Protein AF-A0A485DAL2-F1 (afdb_monomer_lite)

pLDDT: mean 72.23, std 22.16, range [24.42, 93.25]

Radius of gyration: 21.19 Å; chains: 1; bounding box: 57×36×72 Å

Sequence (158 aa):
MGMSWREFWRKRRAIPGISFIRDYADDASYIDALAASVRASFAVHGEPDVLLLSYHGIPQRFAQEGDDYPQRCRDTTRELVSALGLSPDRAMMTFQSRFGREPWLTPYTDETLKMLGEKGGEAYSGDLPGLCCGLSGNAGGDCGAEPGSLPRGRRAEI

Secondary structure (DSSP, 8-state):
-PPPHHHHHHT-SSPPP-------TT-HHHHHHHHHHHHHHHHHH---SSEEEEEE--BHHHHHTT--HHHHHHHHHHHHHHHHT--GGGEEEEEE---SSS-B-SSBHHHHHHHHHHHTTTT--S-----EEEE-TTS-------------------

Foldseek 3Di:
DDDDPVNVVVPDPDDDDDDDDPDCLQPPVLLVLLLVLVVVVCVVPNDFQAEEEEEAKDFVVVVVVPDCVVVSQVNSQVSNCVVNVHDPVRYDYAHEDDDDDGDIDDDHPVVVVVVVVVVCPPPNPDDRQHQYFYCYDPDRTNSDRDPPPDPDDDDDDD

InterPro domains:
  IPR001015 Ferrochelatase [PF00762] (5-120)
  IPR001015 Ferrochelatase [PTHR11108] (8-120)
  IPR001015 Ferrochelatase [TIGR00109] (7-120)
  IPR019772 Ferrochelatase, active site [PS00534] (51-69)
  IPR033644 Ferrochelatase, C-terminal [cd00419] (32-120)

Structure (mmCIF, N/CA/C/O backbone):
data_AF-A0A485DAL2-F1
#
_entry.id   AF-A0A485DAL2-F1
#
loop_
_atom_site.group_PDB
_atom_site.id
_atom_site.type_symbol
_atom_site.label_atom_id
_atom_site.label_alt_id
_atom_site.label_comp_id
_atom_site.label_asym_id
_atom_site.label_entity_id
_atom_site.label_seq_id
_atom_site.pdbx_PDB_ins_code
_atom_site.Cartn_x
_atom_site.Cartn_y
_atom_site.Cartn_z
_atom_site.occupancy
_atom_site.B_iso_or_equiv
_atom_site.auth_seq_id
_atom_site.auth_comp_id
_atom_site.auth_asym_id
_atom_site.auth_atom_id
_atom_site.pdbx_PDB_model_num
ATOM 1 N N . MET A 1 1 ? 40.166 -6.499 -14.426 1.00 46.25 1 MET A N 1
ATOM 2 C CA . MET A 1 1 ? 40.025 -6.313 -15.887 1.00 46.25 1 MET A CA 1
ATOM 3 C C . MET A 1 1 ? 38.564 -6.569 -16.236 1.00 46.25 1 MET A C 1
ATOM 5 O O . MET A 1 1 ? 38.163 -7.718 -16.349 1.00 46.25 1 MET A O 1
ATOM 9 N N . GLY A 1 2 ? 37.732 -5.525 -16.220 1.00 53.19 2 GLY A N 1
ATOM 10 C CA . GLY A 1 2 ? 36.292 -5.663 -16.454 1.00 53.19 2 GLY A CA 1
ATOM 11 C C . GLY A 1 2 ? 36.017 -5.730 -17.950 1.00 53.19 2 GLY A C 1
ATOM 12 O O . GLY A 1 2 ? 36.368 -4.796 -18.665 1.00 53.19 2 GLY A O 1
ATOM 13 N N . MET A 1 3 ? 35.432 -6.829 -18.426 1.00 59.91 3 MET A N 1
ATOM 14 C CA . MET A 1 3 ? 34.956 -6.906 -19.808 1.00 59.91 3 MET A CA 1
ATOM 15 C C . MET A 1 3 ? 33.888 -5.836 -20.033 1.00 59.91 3 MET A C 1
ATOM 17 O O . MET A 1 3 ? 32.946 -5.706 -19.252 1.00 59.91 3 MET A O 1
ATOM 21 N N . SER A 1 4 ? 34.035 -5.079 -21.117 1.00 76.62 4 SER A N 1
ATOM 22 C CA . SER A 1 4 ? 33.033 -4.108 -21.545 1.00 76.62 4 SER A CA 1
ATOM 23 C C . SER A 1 4 ? 31.729 -4.823 -21.904 1.00 76.62 4 SER A C 1
ATOM 25 O O . SER A 1 4 ? 31.750 -5.857 -22.576 1.00 76.62 4 SER A O 1
ATOM 27 N N . TRP A 1 5 ? 30.579 -4.243 -21.542 1.00 66.88 5 TRP A N 1
ATOM 28 C CA . TRP A 1 5 ? 29.259 -4.718 -21.980 1.00 66.88 5 TRP A CA 1
ATOM 29 C C . TRP A 1 5 ? 29.189 -4.910 -23.505 1.00 66.88 5 TRP A C 1
ATOM 31 O O . TRP A 1 5 ? 28.555 -5.848 -23.985 1.00 66.88 5 TRP A O 1
ATOM 41 N N . ARG A 1 6 ? 29.916 -4.088 -24.280 1.00 68.25 6 ARG A N 1
ATOM 42 C CA . ARG A 1 6 ? 30.034 -4.253 -25.740 1.00 68.25 6 ARG A CA 1
ATOM 43 C C . ARG A 1 6 ? 30.729 -5.560 -26.131 1.00 68.25 6 ARG A C 1
ATOM 45 O O . ARG A 1 6 ? 30.292 -6.219 -27.068 1.00 68.25 6 ARG A O 1
ATOM 52 N N . GLU A 1 7 ? 31.791 -5.959 -25.434 1.00 70.81 7 GLU A N 1
ATOM 53 C CA . GLU A 1 7 ? 32.508 -7.211 -25.717 1.00 70.81 7 GLU A CA 1
ATOM 54 C C . GLU A 1 7 ? 31.716 -8.449 -25.293 1.00 70.81 7 GLU A C 1
ATOM 56 O O . GLU A 1 7 ? 31.768 -9.467 -25.988 1.00 70.81 7 GLU A O 1
ATOM 61 N N . PHE A 1 8 ? 30.960 -8.344 -24.196 1.00 70.81 8 PHE A N 1
ATOM 62 C CA . PHE A 1 8 ? 30.084 -9.404 -23.697 1.00 70.81 8 PHE A CA 1
ATOM 63 C C . PHE A 1 8 ? 28.987 -9.763 -24.710 1.00 70.81 8 PHE A C 1
ATOM 65 O O . PHE A 1 8 ? 28.791 -10.941 -25.017 1.00 70.81 8 PHE A O 1
ATOM 72 N N . TRP A 1 9 ? 28.326 -8.755 -25.289 1.00 71.62 9 TRP A N 1
ATOM 73 C CA . TRP A 1 9 ? 27.265 -8.965 -26.276 1.00 71.62 9 TRP A CA 1
ATOM 74 C C . TRP A 1 9 ? 27.795 -9.361 -27.660 1.00 71.62 9 TRP A C 1
ATOM 76 O O . TRP A 1 9 ? 27.206 -10.219 -28.312 1.00 71.62 9 TRP A O 1
ATOM 86 N N . ARG A 1 10 ? 28.954 -8.835 -28.090 1.00 71.69 10 ARG A N 1
ATOM 87 C CA . ARG A 1 10 ? 29.530 -9.114 -29.422 1.00 71.69 10 ARG A CA 1
ATOM 88 C C . ARG A 1 10 ? 29.842 -10.598 -29.668 1.00 71.69 10 ARG A C 1
ATOM 90 O O . ARG A 1 10 ? 29.823 -11.041 -30.811 1.00 71.69 10 ARG A O 1
ATOM 97 N N . LYS A 1 11 ? 30.164 -11.370 -28.623 1.00 70.25 11 LYS A N 1
ATOM 98 C CA . LYS A 1 11 ? 30.529 -12.796 -28.752 1.00 70.25 11 LYS A CA 1
ATOM 99 C C . LYS A 1 11 ? 29.331 -13.754 -28.717 1.00 70.25 11 LYS A C 1
ATOM 101 O O . LYS A 1 11 ? 29.513 -14.940 -28.987 1.00 70.25 11 LYS A O 1
ATOM 106 N N . ARG A 1 12 ? 28.121 -13.287 -28.389 1.00 74.50 12 ARG A N 1
ATOM 107 C CA . ARG A 1 12 ? 26.933 -14.145 -28.269 1.00 74.50 12 ARG A CA 1
ATOM 108 C C . ARG A 1 12 ? 26.033 -13.983 -29.492 1.00 74.50 12 ARG A C 1
ATOM 110 O O . ARG A 1 12 ? 25.483 -12.918 -29.726 1.00 74.50 12 ARG A O 1
ATOM 117 N N . ARG A 1 13 ? 25.869 -15.064 -30.264 1.00 74.25 13 ARG A N 1
ATOM 118 C CA . ARG A 1 13 ? 24.946 -15.113 -31.417 1.00 74.25 13 ARG A CA 1
ATOM 119 C C . ARG A 1 13 ? 23.473 -15.231 -31.011 1.00 74.25 13 ARG A C 1
ATOM 121 O O . ARG A 1 13 ? 22.608 -14.857 -31.789 1.00 74.25 13 ARG A O 1
ATOM 128 N N . ALA A 1 14 ? 23.198 -15.728 -29.804 1.00 80.62 14 ALA A N 1
ATOM 129 C CA . ALA A 1 14 ? 21.864 -15.764 -29.218 1.00 80.62 14 ALA A CA 1
ATOM 130 C C . ALA A 1 14 ? 21.748 -14.652 -28.168 1.00 80.62 14 ALA A C 1
ATOM 132 O O . ALA A 1 14 ? 22.351 -14.739 -27.094 1.00 80.62 14 ALA A O 1
ATOM 133 N N . ILE A 1 15 ? 21.013 -13.596 -28.509 1.00 80.31 15 ILE A N 1
ATOM 134 C CA . ILE A 1 15 ? 20.676 -12.501 -27.596 1.00 80.31 15 ILE A CA 1
ATOM 135 C C . ILE A 1 15 ? 19.418 -12.934 -26.826 1.00 80.31 15 ILE A C 1
ATOM 137 O O . ILE A 1 15 ? 18.442 -13.330 -27.464 1.00 80.31 15 ILE A O 1
ATOM 141 N N . PRO A 1 16 ? 19.417 -12.911 -25.483 1.00 81.56 16 PRO A N 1
ATOM 142 C CA . PRO A 1 16 ? 18.231 -13.220 -24.706 1.00 81.56 16 PRO A CA 1
ATOM 143 C C . PRO A 1 16 ? 17.190 -12.118 -24.903 1.00 81.56 16 PRO A C 1
ATOM 145 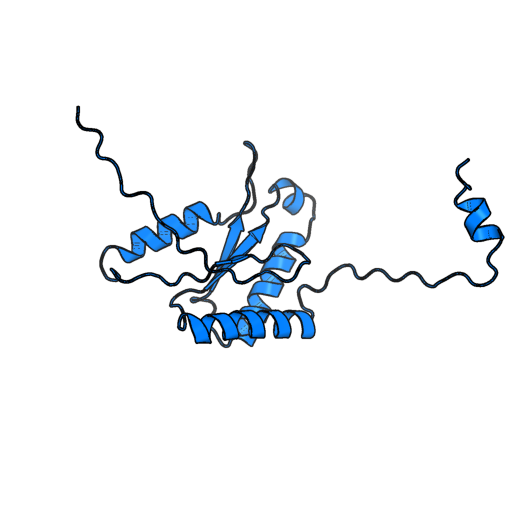O O . PRO A 1 16 ? 17.524 -10.933 -24.953 1.00 81.56 16 PRO A O 1
ATOM 148 N N . GLY A 1 17 ? 15.922 -12.513 -24.978 1.00 84.50 17 GLY A N 1
ATOM 149 C CA . GLY A 1 17 ? 14.827 -11.564 -24.830 1.00 84.50 17 GLY A CA 1
ATOM 150 C C . GLY A 1 17 ? 14.874 -10.948 -23.434 1.00 84.50 17 GLY A C 1
ATOM 151 O O . GLY A 1 17 ? 15.121 -11.648 -22.452 1.00 84.50 17 GLY A O 1
ATOM 152 N N . ILE A 1 18 ? 14.652 -9.640 -23.352 1.00 86.12 18 ILE A N 1
ATOM 153 C CA . ILE A 1 18 ? 14.512 -8.931 -22.083 1.00 86.12 18 ILE A CA 1
ATOM 154 C C . ILE A 1 18 ? 13.043 -8.549 -21.961 1.00 86.12 18 ILE A C 1
ATOM 156 O O . ILE A 1 18 ? 12.505 -7.879 -22.840 1.00 86.12 18 ILE A O 1
ATOM 160 N N . SER A 1 19 ? 12.410 -8.991 -20.880 1.00 87.44 19 SER A N 1
ATOM 161 C CA . SER A 1 19 ? 11.061 -8.585 -20.504 1.00 87.44 19 SER A CA 1
ATOM 162 C C . SER A 1 19 ? 11.122 -7.929 -19.132 1.00 87.44 19 SER A C 1
ATOM 164 O O . SER A 1 19 ? 11.815 -8.426 -18.243 1.00 87.44 19 SER A O 1
ATOM 166 N N . PHE A 1 20 ? 10.418 -6.812 -18.976 1.00 86.38 20 PHE A N 1
ATOM 167 C CA . PHE A 1 20 ? 10.273 -6.122 -17.702 1.00 86.38 20 PHE A CA 1
ATOM 168 C C . PHE A 1 20 ? 8.834 -6.270 -17.236 1.00 86.38 20 PHE A C 1
ATOM 170 O O . PHE A 1 20 ? 7.905 -5.889 -17.947 1.00 86.38 20 PHE A O 1
ATOM 177 N N . ILE A 1 21 ? 8.664 -6.791 -16.027 1.00 84.81 21 ILE A N 1
ATOM 178 C CA . ILE A 1 21 ? 7.394 -6.720 -15.314 1.00 84.81 21 ILE A CA 1
ATOM 179 C C . ILE A 1 21 ? 7.456 -5.438 -14.495 1.00 84.81 21 ILE A C 1
ATOM 181 O O . ILE A 1 21 ? 8.250 -5.335 -13.562 1.00 84.81 21 ILE A O 1
ATOM 185 N N . ARG A 1 22 ? 6.689 -4.432 -14.916 1.00 82.38 22 ARG A N 1
ATOM 186 C CA . ARG A 1 22 ? 6.683 -3.112 -14.276 1.00 82.38 22 ARG A CA 1
ATOM 187 C C . ARG A 1 22 ? 5.927 -3.142 -12.949 1.00 82.38 22 ARG A C 1
ATOM 189 O O . ARG A 1 22 ? 6.414 -2.597 -11.968 1.00 82.38 22 ARG A O 1
ATOM 196 N N . ASP A 1 23 ? 4.753 -3.765 -12.936 1.00 83.00 23 ASP A N 1
ATOM 197 C CA . ASP A 1 23 ? 3.845 -3.797 -11.794 1.00 83.00 23 ASP A CA 1
ATOM 198 C C . ASP A 1 23 ? 2.947 -5.040 -11.840 1.00 83.00 23 ASP A C 1
ATOM 200 O O . ASP A 1 23 ? 2.840 -5.693 -12.878 1.00 83.00 23 ASP A O 1
ATOM 204 N N . TYR A 1 24 ? 2.351 -5.367 -10.696 1.00 85.12 24 TYR A N 1
ATOM 205 C CA . TYR A 1 24 ? 1.410 -6.479 -10.505 1.00 85.12 24 TYR A CA 1
ATOM 206 C C . TYR A 1 24 ? 0.363 -6.146 -9.430 1.00 85.12 24 TYR A C 1
ATOM 208 O O . TYR A 1 24 ? -0.158 -7.020 -8.743 1.00 85.12 24 TYR A O 1
ATOM 216 N N . ALA A 1 25 ? 0.084 -4.854 -9.250 1.00 80.38 25 ALA A N 1
ATOM 217 C CA . ALA A 1 25 ? -0.786 -4.353 -8.189 1.00 80.38 25 ALA A CA 1
ATOM 218 C C . ALA A 1 25 ? -2.225 -4.902 -8.278 1.00 80.38 25 ALA A C 1
ATOM 220 O O . ALA A 1 25 ? -2.898 -5.012 -7.255 1.00 80.38 25 ALA A O 1
ATOM 221 N N . ASP A 1 26 ? -2.666 -5.248 -9.487 1.00 82.94 26 ASP A N 1
ATOM 222 C CA . ASP A 1 26 ? -3.975 -5.791 -9.854 1.00 82.94 26 ASP A CA 1
ATOM 223 C C . ASP A 1 26 ? -3.892 -7.228 -10.407 1.00 82.94 26 ASP A C 1
ATOM 225 O O . ASP A 1 26 ? -4.878 -7.759 -10.920 1.00 82.94 26 ASP A O 1
ATOM 229 N N . ASP A 1 27 ? -2.728 -7.882 -10.305 1.00 89.75 27 ASP A N 1
ATOM 230 C CA . ASP A 1 27 ? -2.574 -9.261 -10.762 1.00 89.75 27 ASP A CA 1
ATOM 231 C C . ASP A 1 27 ? -3.378 -10.212 -9.867 1.00 89.75 27 ASP A C 1
ATOM 233 O O . ASP A 1 27 ? -3.180 -10.274 -8.652 1.00 89.75 27 ASP A O 1
ATOM 237 N N . ALA A 1 28 ? -4.270 -10.993 -10.479 1.00 91.44 28 ALA A N 1
ATOM 238 C CA . ALA A 1 28 ? -5.164 -11.888 -9.750 1.00 91.44 28 ALA A CA 1
ATOM 239 C C . ALA A 1 28 ? -4.405 -12.915 -8.892 1.00 91.44 28 ALA A C 1
ATOM 241 O O . ALA A 1 28 ? -4.807 -13.180 -7.763 1.00 91.44 28 ALA A O 1
ATOM 242 N N . SER A 1 29 ? -3.273 -13.442 -9.376 1.00 91.38 29 SER A N 1
ATOM 243 C CA . SER A 1 29 ? -2.492 -14.437 -8.625 1.00 91.38 29 SER A CA 1
ATOM 244 C C . SER A 1 29 ? -1.822 -13.809 -7.403 1.00 91.38 29 SER A C 1
ATOM 246 O O . SER A 1 29 ? -1.728 -14.440 -6.349 1.00 91.38 29 SER A O 1
ATOM 248 N N . TYR A 1 30 ? -1.367 -12.560 -7.530 1.00 87.44 30 TYR A N 1
ATOM 249 C CA . TYR A 1 30 ? -0.832 -11.791 -6.409 1.00 87.44 30 TYR A CA 1
ATOM 250 C C . TYR A 1 30 ? -1.906 -11.504 -5.353 1.00 87.44 30 TYR A C 1
ATOM 252 O O . TYR A 1 30 ? -1.681 -11.755 -4.166 1.00 87.44 30 TYR A O 1
ATOM 260 N N . ILE A 1 31 ? -3.083 -11.040 -5.777 1.00 90.56 31 ILE A N 1
ATOM 261 C CA . ILE A 1 31 ? -4.208 -10.769 -4.875 1.00 90.56 31 ILE A CA 1
ATOM 262 C C . ILE A 1 31 ? -4.683 -12.047 -4.179 1.00 90.56 31 ILE A C 1
ATOM 264 O O . ILE A 1 31 ? -4.903 -12.027 -2.968 1.00 90.56 31 ILE A O 1
ATOM 268 N N . ASP A 1 32 ? -4.766 -13.171 -4.890 1.00 90.88 32 ASP A N 1
ATOM 269 C CA . ASP A 1 32 ? -5.150 -14.461 -4.312 1.00 90.88 32 ASP A CA 1
ATOM 270 C C . ASP A 1 32 ? -4.154 -14.929 -3.244 1.00 90.88 32 ASP A C 1
ATOM 272 O O . ASP A 1 32 ? -4.557 -15.395 -2.173 1.00 90.88 32 ASP A O 1
ATOM 276 N N . ALA A 1 33 ? -2.852 -14.765 -3.493 1.00 90.19 33 ALA A N 1
ATOM 277 C CA . ALA A 1 33 ? -1.813 -15.094 -2.521 1.00 90.19 33 ALA A CA 1
ATOM 278 C C . ALA A 1 33 ? -1.898 -14.205 -1.268 1.00 90.19 33 ALA A C 1
ATOM 280 O O . ALA A 1 33 ? -1.797 -14.706 -0.143 1.00 90.19 33 ALA A O 1
ATOM 281 N N . LEU A 1 34 ? -2.135 -12.900 -1.442 1.00 88.50 34 LEU A N 1
ATOM 282 C CA . LEU A 1 34 ? -2.354 -11.976 -0.328 1.00 88.50 34 LEU A CA 1
ATOM 283 C C . LEU A 1 34 ? -3.611 -12.340 0.467 1.00 88.50 34 LEU A C 1
ATOM 285 O O . LEU A 1 34 ? -3.555 -12.444 1.692 1.00 88.50 34 LEU A O 1
ATOM 289 N N . ALA A 1 35 ? -4.730 -12.587 -0.214 1.00 90.31 35 ALA A N 1
ATOM 290 C CA . ALA A 1 35 ? -5.985 -12.972 0.419 1.00 90.31 35 ALA A CA 1
ATOM 291 C C . ALA A 1 35 ? -5.840 -14.287 1.196 1.00 90.31 35 ALA A C 1
ATOM 293 O O . ALA A 1 35 ? -6.373 -14.412 2.298 1.00 90.31 35 ALA A O 1
ATOM 294 N N . ALA A 1 36 ? -5.090 -15.257 0.665 1.00 89.81 36 ALA A N 1
ATOM 295 C CA . ALA A 1 36 ? -4.784 -16.499 1.366 1.00 89.81 36 ALA A CA 1
ATOM 296 C C . ALA A 1 36 ? -3.995 -16.251 2.663 1.00 89.81 36 ALA A C 1
ATOM 298 O O . ALA A 1 36 ? -4.341 -16.822 3.696 1.00 89.81 36 ALA A O 1
ATOM 299 N N . SER A 1 37 ? -2.994 -15.366 2.631 1.00 87.81 37 SER A N 1
ATOM 300 C CA . SER A 1 37 ? -2.212 -14.983 3.816 1.00 87.81 37 SER A CA 1
ATOM 301 C C . SER A 1 37 ? -3.083 -14.318 4.890 1.00 87.81 37 SER A C 1
ATOM 303 O O . SER A 1 37 ? -3.066 -14.714 6.057 1.00 87.81 37 SER A O 1
ATOM 305 N N . VAL A 1 38 ? -3.936 -13.374 4.484 1.00 86.69 38 VAL A N 1
ATOM 306 C CA . VAL A 1 38 ? -4.867 -12.690 5.394 1.00 86.69 38 VAL A CA 1
ATOM 307 C C . VAL A 1 38 ? -5.867 -13.674 6.007 1.00 86.69 38 VAL A C 1
ATOM 309 O O . VAL A 1 38 ? -6.051 -13.691 7.222 1.00 86.69 38 VAL A O 1
ATOM 312 N N . ARG A 1 39 ? -6.470 -14.555 5.199 1.00 87.25 39 ARG A N 1
ATOM 313 C CA . ARG A 1 39 ? -7.391 -15.596 5.690 1.00 87.25 39 ARG A CA 1
ATOM 314 C C . ARG A 1 39 ? -6.708 -16.561 6.658 1.00 87.25 39 ARG A C 1
ATOM 316 O O . ARG A 1 39 ? -7.329 -16.973 7.634 1.00 87.25 39 ARG A O 1
ATOM 323 N N . ALA A 1 40 ? -5.445 -16.911 6.414 1.00 86.88 40 ALA A N 1
ATOM 324 C CA . ALA A 1 40 ? -4.671 -17.735 7.337 1.00 86.88 40 ALA A CA 1
ATOM 325 C C . ALA A 1 40 ? -4.483 -17.028 8.687 1.00 86.88 40 ALA A C 1
ATOM 327 O O . ALA A 1 40 ? -4.650 -17.653 9.732 1.00 86.88 40 ALA A O 1
ATOM 328 N N . SER A 1 41 ? -4.224 -15.720 8.674 1.00 82.75 41 SER A N 1
ATOM 329 C CA . SER A 1 41 ? -4.152 -14.920 9.897 1.00 82.75 41 SER A CA 1
ATOM 330 C C . SER A 1 41 ? -5.498 -14.853 10.632 1.00 82.75 41 SER A C 1
ATOM 332 O O . SER A 1 41 ? -5.546 -15.076 11.842 1.00 82.75 41 SER A O 1
ATOM 334 N N . PHE A 1 42 ? -6.611 -14.667 9.910 1.00 85.75 42 PHE A N 1
ATOM 335 C CA . PHE A 1 42 ? -7.959 -14.691 10.497 1.00 85.75 42 PHE A CA 1
ATOM 336 C C . PHE A 1 42 ? -8.289 -16.035 11.151 1.00 85.75 42 PHE A C 1
ATOM 338 O O . PHE A 1 42 ? -8.947 -16.074 12.187 1.00 85.75 42 PHE A O 1
ATOM 345 N N . ALA A 1 43 ? -7.806 -17.145 10.591 1.00 83.81 43 ALA A N 1
ATOM 346 C CA . ALA A 1 43 ? -8.003 -18.465 11.182 1.00 83.81 43 ALA A CA 1
ATOM 347 C C . ALA A 1 43 ? -7.268 -18.640 12.526 1.00 83.81 43 ALA A C 1
ATOM 349 O O . ALA A 1 43 ? -7.712 -19.426 13.360 1.00 83.81 43 ALA A O 1
ATOM 350 N N . VAL A 1 44 ? -6.160 -17.920 12.744 1.00 84.25 44 VAL A N 1
ATOM 351 C CA . VAL A 1 44 ? -5.363 -17.986 13.981 1.00 84.25 44 VAL A CA 1
ATOM 352 C C . VAL A 1 44 ? -5.852 -16.981 15.025 1.00 84.25 44 VAL A C 1
ATOM 354 O O . VAL A 1 44 ? -5.939 -17.317 16.204 1.00 84.25 44 VAL A O 1
ATOM 357 N N . HIS A 1 45 ? -6.162 -15.755 14.604 1.00 78.88 45 HIS A N 1
ATOM 358 C CA . HIS A 1 45 ? -6.428 -14.629 15.505 1.00 78.88 45 HIS A CA 1
ATOM 359 C C . HIS A 1 45 ? -7.907 -14.228 15.592 1.00 78.88 45 HIS A C 1
ATOM 361 O O . HIS A 1 45 ? -8.263 -13.412 16.438 1.00 78.88 45 HIS A O 1
ATOM 367 N N . GLY A 1 46 ? -8.768 -14.814 14.759 1.00 79.12 46 GLY A N 1
ATOM 368 C CA . GLY A 1 46 ? -10.148 -14.375 14.576 1.00 79.12 46 GLY A CA 1
ATOM 369 C C . GLY A 1 46 ? -10.272 -13.276 13.518 1.00 79.12 46 GLY A C 1
ATOM 370 O O . GLY A 1 46 ? -9.291 -12.648 13.114 1.00 79.12 46 GLY A O 1
ATOM 371 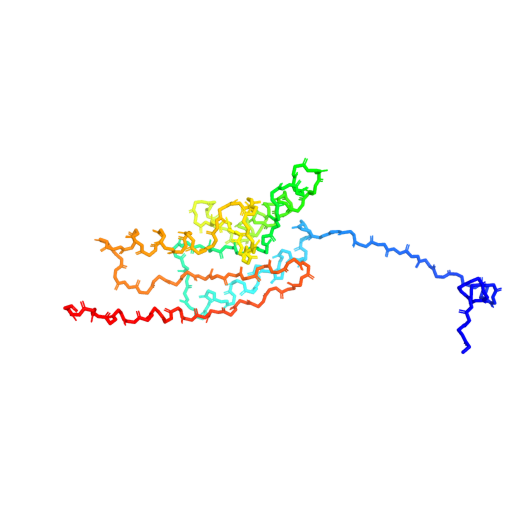N N . GLU A 1 47 ? -11.496 -13.065 13.036 1.00 78.69 47 GLU A N 1
ATOM 372 C CA . GLU A 1 47 ? -11.784 -12.004 12.071 1.00 78.69 47 GLU A CA 1
ATOM 373 C C . GLU A 1 47 ? -11.822 -10.639 12.782 1.00 78.69 47 GLU A C 1
ATOM 375 O O . GLU A 1 47 ? -12.549 -10.495 13.768 1.00 78.69 47 GLU A O 1
ATOM 380 N N . PRO A 1 48 ? -11.068 -9.634 12.308 1.00 80.00 48 PRO A N 1
ATOM 381 C CA . PRO A 1 48 ? -11.005 -8.332 12.953 1.00 80.00 48 PRO A CA 1
ATOM 382 C C . PRO A 1 48 ? -12.195 -7.447 12.576 1.00 80.00 48 PRO A C 1
ATOM 384 O O . PRO A 1 48 ? -12.738 -7.547 11.476 1.00 80.00 48 PRO A O 1
ATOM 387 N N . ASP A 1 49 ? -12.558 -6.498 13.438 1.00 80.38 49 ASP A N 1
ATOM 388 C CA . ASP A 1 49 ? -13.591 -5.503 13.114 1.00 80.38 49 ASP A CA 1
ATOM 389 C C . ASP A 1 49 ? -13.166 -4.600 11.946 1.00 80.38 49 ASP A C 1
ATOM 391 O O . ASP A 1 49 ? -13.963 -4.323 11.043 1.00 80.38 49 ASP A O 1
ATOM 395 N N . VAL A 1 50 ? -11.887 -4.202 11.941 1.00 82.81 50 VAL A N 1
ATOM 396 C CA . VAL A 1 50 ? -11.251 -3.372 10.911 1.00 82.81 50 VAL A CA 1
ATOM 397 C C . VAL A 1 50 ? -9.910 -3.982 10.500 1.00 82.81 50 VAL A C 1
ATOM 399 O O . VAL A 1 50 ? -9.040 -4.221 11.337 1.00 82.81 50 VAL A O 1
ATOM 402 N N . LEU A 1 51 ? -9.722 -4.185 9.197 1.00 86.06 51 LEU A N 1
ATOM 403 C CA . LEU A 1 51 ? -8.461 -4.588 8.579 1.00 86.06 51 LEU A CA 1
ATOM 404 C C . LEU A 1 51 ? -7.629 -3.348 8.230 1.00 86.06 51 LEU A C 1
ATOM 406 O O . LEU A 1 51 ? -8.075 -2.495 7.460 1.00 86.06 51 LEU A O 1
ATOM 410 N N . LEU A 1 52 ? -6.407 -3.257 8.758 1.00 86.31 52 LEU A N 1
ATOM 411 C CA . LEU A 1 52 ? -5.491 -2.156 8.467 1.00 86.31 52 LEU A CA 1
ATOM 412 C C . LEU A 1 52 ? -4.387 -2.617 7.509 1.00 86.31 52 LEU A C 1
ATOM 414 O O . LEU A 1 52 ? -3.529 -3.429 7.851 1.00 86.31 52 LEU A O 1
ATOM 418 N N . LEU A 1 53 ? -4.391 -2.066 6.301 1.00 86.62 53 LEU A N 1
ATOM 419 C CA . LEU A 1 53 ? -3.405 -2.334 5.261 1.00 86.62 53 LEU A CA 1
ATOM 420 C C . LEU A 1 53 ? -2.358 -1.227 5.285 1.00 86.62 53 LEU A C 1
ATOM 422 O O . LEU A 1 53 ? -2.659 -0.077 4.959 1.00 86.62 53 LEU A O 1
ATOM 426 N N . SER A 1 54 ? -1.129 -1.565 5.672 1.00 85.94 54 SER A N 1
ATOM 427 C CA . SER A 1 54 ? -0.050 -0.583 5.773 1.00 85.94 54 SER A CA 1
ATOM 428 C C . SER A 1 54 ? 0.934 -0.721 4.614 1.00 85.94 54 SER A C 1
ATOM 430 O O . SER A 1 54 ? 1.488 -1.790 4.370 1.00 85.94 54 SER A O 1
ATOM 432 N N . TYR A 1 55 ? 1.186 0.383 3.918 1.00 87.56 55 TYR A N 1
ATOM 433 C CA . TYR A 1 55 ? 2.128 0.478 2.803 1.00 87.56 55 TYR A CA 1
ATOM 434 C C . TYR A 1 55 ? 3.311 1.368 3.175 1.00 87.56 55 TYR A C 1
ATOM 436 O O . TYR A 1 55 ? 3.207 2.225 4.054 1.00 87.56 55 TYR A O 1
ATOM 444 N N . HIS A 1 56 ? 4.450 1.206 2.507 1.00 87.19 56 HIS A N 1
ATOM 445 C CA . HIS A 1 56 ? 5.575 2.110 2.729 1.00 87.19 56 HIS A CA 1
ATOM 446 C C . HIS A 1 56 ? 5.246 3.508 2.193 1.00 87.19 56 HIS A C 1
ATOM 448 O O . HIS A 1 56 ? 4.797 3.665 1.063 1.00 87.19 56 HIS A O 1
ATOM 454 N N . GLY A 1 57 ? 5.431 4.543 3.005 1.00 84.75 57 GLY A N 1
ATOM 455 C CA . GLY A 1 57 ? 5.192 5.907 2.560 1.00 84.75 57 GLY A CA 1
ATOM 456 C C . GLY A 1 57 ? 6.221 6.351 1.523 1.00 84.75 57 GLY A C 1
ATOM 457 O O . GLY A 1 57 ? 7.366 5.907 1.525 1.00 84.75 57 GLY A O 1
ATOM 458 N N . ILE A 1 58 ? 5.816 7.289 0.673 1.00 87.56 58 ILE A N 1
ATOM 459 C CA . ILE A 1 58 ? 6.734 8.096 -0.132 1.00 87.56 58 ILE A CA 1
ATOM 460 C C . ILE A 1 58 ? 6.484 9.580 0.168 1.00 87.56 58 ILE A C 1
ATOM 462 O O . ILE A 1 58 ? 5.366 9.952 0.558 1.00 87.56 58 ILE A O 1
ATOM 466 N N . PRO A 1 59 ? 7.492 10.450 -0.002 1.00 90.81 59 PRO A N 1
ATOM 467 C CA . PRO A 1 59 ? 7.286 11.891 -0.001 1.00 90.81 59 PRO A CA 1
ATOM 468 C C . PRO A 1 59 ? 6.173 12.309 -0.964 1.00 90.81 59 PRO A C 1
ATOM 470 O O . PRO A 1 59 ? 6.121 11.856 -2.108 1.00 90.81 59 PRO A O 1
ATOM 473 N N . GLN A 1 60 ? 5.302 13.217 -0.524 1.00 90.44 60 GLN A N 1
ATOM 474 C CA . GLN A 1 60 ? 4.127 13.635 -1.291 1.00 90.44 60 GLN A CA 1
ATOM 475 C C . GLN A 1 60 ? 4.500 14.255 -2.646 1.00 90.44 60 GLN A C 1
ATOM 477 O O . GLN A 1 60 ? 3.747 14.126 -3.611 1.00 90.44 60 GLN A O 1
ATOM 482 N N . ARG A 1 61 ? 5.680 14.883 -2.740 1.00 92.38 61 ARG A N 1
ATOM 483 C CA . ARG A 1 61 ? 6.196 15.448 -3.994 1.00 92.38 61 ARG A CA 1
ATOM 484 C C . ARG A 1 61 ? 6.303 14.413 -5.113 1.00 92.38 61 ARG A C 1
ATOM 486 O O . ARG A 1 61 ? 5.928 14.726 -6.230 1.00 92.38 61 ARG A O 1
ATOM 493 N N . PHE A 1 62 ? 6.709 13.173 -4.822 1.00 89.94 62 PHE A N 1
ATOM 494 C CA . PHE A 1 62 ? 6.843 12.142 -5.858 1.00 89.94 62 PHE A CA 1
ATOM 495 C C . PHE A 1 62 ? 5.488 11.782 -6.470 1.00 89.94 62 PHE A C 1
ATOM 497 O O . PHE A 1 62 ? 5.356 11.712 -7.688 1.00 89.94 62 PHE A O 1
ATOM 504 N N . ALA A 1 63 ? 4.449 11.672 -5.639 1.00 90.25 63 ALA A N 1
ATOM 505 C CA . ALA A 1 63 ? 3.085 11.481 -6.124 1.00 90.25 63 ALA A CA 1
ATOM 506 C C . ALA A 1 63 ? 2.592 12.669 -6.972 1.00 90.25 63 ALA A C 1
ATOM 508 O O . ALA A 1 63 ? 1.884 12.476 -7.955 1.00 90.25 63 ALA A O 1
ATOM 509 N N . GLN A 1 64 ? 2.972 13.901 -6.619 1.00 89.44 64 GLN A N 1
ATOM 510 C CA . GLN A 1 64 ? 2.626 15.099 -7.399 1.00 89.44 64 GLN A CA 1
ATOM 511 C C . GLN A 1 64 ? 3.410 15.196 -8.716 1.00 89.44 64 GLN A C 1
ATOM 513 O O . GLN A 1 64 ? 2.890 15.710 -9.702 1.00 89.44 64 GLN A O 1
ATOM 518 N N . GLU A 1 65 ? 4.640 14.686 -8.739 1.00 93.25 65 GLU A N 1
ATOM 519 C CA . GLU A 1 65 ? 5.514 14.618 -9.916 1.00 93.25 65 GLU A CA 1
ATOM 520 C C . GLU A 1 65 ? 5.108 13.500 -10.898 1.00 93.25 65 GLU A C 1
ATOM 522 O O . GLU A 1 65 ? 5.647 13.436 -12.003 1.00 93.25 65 GLU A O 1
ATOM 527 N N . GLY A 1 66 ? 4.124 12.666 -10.540 1.00 89.62 66 GLY A N 1
ATOM 528 C CA . GLY A 1 66 ? 3.509 11.680 -11.433 1.00 89.62 66 GLY A CA 1
ATOM 529 C C . GLY A 1 66 ? 3.769 10.218 -11.075 1.00 89.62 66 GLY A C 1
ATOM 530 O O . GLY A 1 66 ? 3.473 9.349 -11.892 1.00 89.62 66 GLY A O 1
ATOM 531 N N . ASP A 1 67 ? 4.307 9.933 -9.888 1.00 89.94 67 ASP A N 1
ATOM 532 C CA . ASP A 1 67 ? 4.433 8.562 -9.390 1.00 89.94 67 ASP A CA 1
ATOM 533 C C . ASP A 1 67 ? 3.040 7.929 -9.185 1.00 89.94 67 ASP A C 1
ATOM 535 O O . ASP A 1 67 ? 2.186 8.478 -8.478 1.00 89.94 67 ASP A O 1
ATOM 539 N N . ASP A 1 68 ? 2.799 6.775 -9.816 1.00 90.31 68 ASP A N 1
ATOM 540 C CA . ASP A 1 68 ? 1.526 6.054 -9.754 1.00 90.31 68 ASP A CA 1
ATOM 541 C C . ASP A 1 68 ? 1.394 5.171 -8.501 1.00 90.31 68 ASP A C 1
ATOM 543 O O . ASP A 1 68 ? 0.311 4.634 -8.248 1.00 90.31 68 ASP A O 1
ATOM 547 N N . TYR A 1 69 ? 2.431 5.089 -7.660 1.00 88.62 69 TYR A N 1
ATOM 548 C CA . TYR A 1 69 ? 2.458 4.304 -6.425 1.00 88.62 69 TYR A CA 1
ATOM 549 C C . TYR A 1 69 ? 1.208 4.458 -5.540 1.00 88.62 69 TYR A C 1
ATOM 551 O O . TYR A 1 69 ? 0.613 3.438 -5.180 1.00 88.62 69 TYR A O 1
ATOM 559 N N . PRO A 1 70 ? 0.705 5.676 -5.228 1.00 89.12 70 PRO A N 1
ATOM 560 C CA . PRO A 1 70 ? -0.490 5.811 -4.397 1.00 89.12 70 PRO A CA 1
ATOM 561 C C . PRO A 1 70 ? -1.730 5.189 -5.044 1.00 89.12 70 PRO A C 1
ATOM 563 O O . PRO A 1 70 ? -2.611 4.701 -4.337 1.00 89.12 70 PRO A O 1
ATOM 566 N N . GLN A 1 71 ? -1.830 5.242 -6.376 1.00 90.75 71 GLN A N 1
ATOM 567 C CA . GLN A 1 71 ? -2.935 4.633 -7.110 1.00 90.75 71 GLN A CA 1
ATOM 568 C C . GLN A 1 71 ? -2.820 3.112 -7.083 1.00 90.75 71 GLN A C 1
ATOM 570 O O . GLN A 1 71 ? -3.806 2.448 -6.781 1.00 90.75 71 GLN A O 1
ATOM 575 N N . ARG A 1 72 ? -1.611 2.573 -7.264 1.00 89.00 72 ARG A N 1
ATOM 576 C CA . ARG A 1 72 ? -1.357 1.131 -7.168 1.00 89.00 72 ARG A CA 1
ATOM 577 C C . ARG A 1 72 ? -1.694 0.567 -5.791 1.00 89.00 72 ARG A C 1
ATOM 579 O O . ARG A 1 72 ? -2.378 -0.446 -5.716 1.00 89.00 72 ARG A O 1
ATOM 586 N N . CYS A 1 73 ? -1.335 1.260 -4.709 1.00 89.25 73 CYS A N 1
ATOM 587 C CA . CYS A 1 73 ? -1.745 0.868 -3.355 1.00 89.25 73 CYS A CA 1
ATOM 588 C C . CYS A 1 73 ? -3.275 0.853 -3.185 1.00 89.25 73 CYS A C 1
ATOM 590 O O . CYS A 1 73 ? -3.822 -0.050 -2.546 1.00 89.25 73 CYS A O 1
ATOM 592 N N . ARG A 1 74 ? -3.987 1.831 -3.770 1.00 90.81 74 ARG A N 1
ATOM 593 C CA . ARG A 1 74 ? -5.460 1.859 -3.756 1.00 90.81 74 ARG A CA 1
ATOM 594 C C . ARG A 1 74 ? -6.062 0.701 -4.543 1.00 90.81 74 ARG A C 1
ATOM 596 O O . ARG A 1 74 ? -7.036 0.117 -4.076 1.00 90.81 74 ARG A O 1
ATOM 603 N N . ASP A 1 75 ? -5.497 0.375 -5.700 1.00 90.75 75 ASP A N 1
ATOM 604 C CA . ASP A 1 75 ? -5.974 -0.725 -6.536 1.00 90.75 75 ASP A CA 1
ATOM 605 C C . ASP A 1 75 ? -5.780 -2.065 -5.822 1.00 90.75 75 ASP A C 1
ATOM 607 O O . ASP A 1 75 ? -6.761 -2.773 -5.613 1.00 90.75 75 ASP A O 1
ATOM 611 N N . THR A 1 76 ? -4.580 -2.352 -5.304 1.00 89.44 76 THR A N 1
ATOM 612 C CA . THR A 1 76 ? -4.326 -3.561 -4.501 1.00 89.44 76 THR A CA 1
ATOM 613 C C . THR A 1 76 ? -5.257 -3.652 -3.295 1.00 89.44 76 THR A C 1
ATOM 615 O O . THR A 1 76 ? -5.814 -4.712 -3.026 1.00 89.44 76 THR A O 1
ATOM 618 N N . THR A 1 77 ? -5.480 -2.540 -2.586 1.00 90.31 77 THR A N 1
ATOM 619 C CA . THR A 1 77 ? -6.418 -2.502 -1.455 1.00 90.31 77 THR A CA 1
ATOM 620 C C . THR A 1 77 ? -7.834 -2.867 -1.892 1.00 90.31 77 THR A C 1
ATOM 622 O O . THR A 1 77 ? -8.473 -3.699 -1.255 1.00 90.31 77 THR A O 1
ATOM 625 N N . ARG A 1 78 ? -8.327 -2.273 -2.983 1.00 92.38 78 ARG A N 1
ATOM 626 C CA . ARG A 1 78 ? -9.667 -2.548 -3.508 1.00 92.38 78 ARG A CA 1
ATOM 627 C C . ARG A 1 78 ? -9.820 -4.014 -3.906 1.00 92.38 78 ARG A C 1
ATOM 629 O O . ARG A 1 78 ? -10.790 -4.647 -3.492 1.00 92.38 78 ARG A O 1
ATOM 636 N N . GLU A 1 79 ? -8.875 -4.545 -4.679 1.00 92.56 79 GLU A N 1
ATOM 637 C CA . GLU A 1 79 ? -8.940 -5.927 -5.158 1.00 92.56 79 GLU A CA 1
ATOM 638 C C . GLU A 1 79 ? -8.827 -6.926 -3.999 1.00 92.56 79 GLU A C 1
ATOM 640 O O . GLU A 1 79 ? -9.579 -7.896 -3.948 1.00 92.56 79 GLU A O 1
ATOM 645 N N . LEU A 1 80 ? -7.976 -6.656 -3.006 1.00 90.31 80 LEU A N 1
ATOM 646 C CA . LEU A 1 80 ? -7.856 -7.492 -1.813 1.00 90.31 80 LEU A CA 1
ATOM 647 C C . LEU A 1 80 ? -9.136 -7.484 -0.966 1.00 90.31 80 LEU A C 1
ATOM 649 O O . LEU A 1 80 ? -9.599 -8.542 -0.546 1.00 90.31 80 LEU A O 1
ATOM 653 N N . VAL A 1 81 ? -9.731 -6.312 -0.726 1.00 90.81 81 VAL A N 1
ATOM 654 C CA . VAL A 1 81 ? -10.998 -6.189 0.019 1.00 90.81 81 VAL A CA 1
ATOM 655 C C . VAL A 1 81 ? -12.119 -6.941 -0.697 1.00 90.81 81 VAL A C 1
ATOM 657 O O . VAL A 1 81 ? -12.867 -7.681 -0.055 1.00 90.81 81 VAL A O 1
ATOM 660 N N . SER A 1 82 ? -12.179 -6.814 -2.025 1.00 92.62 82 SER A N 1
ATOM 661 C CA . SER A 1 82 ? -13.103 -7.563 -2.879 1.00 92.62 82 SER A CA 1
ATOM 662 C C . SER A 1 82 ? -12.882 -9.075 -2.758 1.00 92.62 82 SER A C 1
ATOM 664 O O . SER A 1 82 ? -13.824 -9.819 -2.486 1.00 92.62 82 SER A O 1
ATOM 666 N N . ALA A 1 83 ? -11.631 -9.536 -2.855 1.00 91.44 83 ALA A N 1
ATOM 667 C CA . ALA A 1 83 ? -11.278 -10.949 -2.739 1.00 91.44 83 ALA A CA 1
ATOM 668 C C . ALA A 1 83 ? -11.596 -11.529 -1.349 1.00 91.44 83 ALA A C 1
ATOM 670 O O . ALA A 1 83 ? -11.966 -12.698 -1.225 1.00 91.44 83 ALA A O 1
ATOM 671 N N . LEU A 1 84 ? -11.478 -10.730 -0.288 1.00 89.06 84 LEU A N 1
ATOM 672 C CA . LEU A 1 84 ? -11.831 -11.130 1.075 1.00 89.06 84 LEU A CA 1
ATOM 673 C C . LEU A 1 84 ? -13.341 -11.071 1.355 1.00 89.06 84 LEU A C 1
ATOM 675 O O . LEU A 1 84 ? -13.775 -11.615 2.366 1.00 89.06 84 LEU A O 1
ATOM 679 N N . GLY A 1 85 ? -14.138 -10.453 0.477 1.00 90.69 85 GLY A N 1
ATOM 680 C CA . GLY A 1 85 ? -15.575 -10.261 0.688 1.00 90.69 85 GLY A CA 1
ATOM 681 C C . GLY A 1 85 ? -15.896 -9.291 1.830 1.00 90.69 85 GLY A C 1
ATOM 682 O O . GLY A 1 85 ? -16.966 -9.379 2.431 1.00 90.69 85 GLY A O 1
ATOM 683 N N . LEU A 1 86 ? -14.968 -8.389 2.160 1.00 86.25 86 LEU A N 1
ATOM 684 C CA . LEU A 1 86 ? -15.139 -7.409 3.230 1.00 86.25 86 LEU A CA 1
ATOM 685 C C . LEU A 1 86 ? -15.856 -6.157 2.708 1.00 86.25 86 LEU A C 1
ATOM 687 O O . LEU A 1 86 ? -15.701 -5.764 1.552 1.00 86.25 86 LEU A O 1
ATOM 691 N N . SER A 1 87 ? -16.619 -5.494 3.582 1.00 87.19 87 SER A N 1
ATOM 692 C CA . SER A 1 87 ? -17.121 -4.150 3.275 1.00 87.19 87 SER A CA 1
ATOM 693 C C . SER A 1 87 ? -15.942 -3.172 3.182 1.00 87.19 87 SER A C 1
ATOM 695 O O . SER A 1 87 ? -15.053 -3.247 4.036 1.00 87.19 87 SER A O 1
ATOM 697 N N . PRO A 1 88 ? -15.939 -2.215 2.234 1.00 83.94 88 PRO A N 1
ATOM 698 C CA . PRO A 1 88 ? -14.934 -1.153 2.178 1.00 83.94 88 PRO A CA 1
ATOM 699 C C . PRO A 1 88 ? -14.774 -0.386 3.498 1.00 83.94 88 PRO A C 1
ATOM 701 O O . PRO A 1 88 ? -13.675 0.048 3.816 1.00 83.94 88 PRO A O 1
ATOM 704 N N . ASP A 1 89 ? -15.837 -0.279 4.303 1.00 84.56 89 ASP A N 1
ATOM 705 C CA . ASP A 1 89 ? -15.806 0.409 5.603 1.00 84.56 89 ASP A CA 1
ATOM 706 C C . ASP A 1 89 ? -15.025 -0.358 6.683 1.00 84.56 89 ASP A C 1
ATOM 708 O O . ASP A 1 89 ? -14.619 0.216 7.692 1.00 84.56 89 ASP A O 1
ATOM 712 N N . ARG A 1 90 ? -14.811 -1.663 6.477 1.00 83.50 90 ARG A N 1
ATOM 713 C CA . ARG A 1 90 ? -14.040 -2.538 7.372 1.00 83.50 90 ARG A CA 1
ATOM 714 C C . ARG A 1 90 ? -12.574 -2.646 6.960 1.00 83.50 90 ARG A C 1
ATOM 716 O O . ARG A 1 90 ? -11.850 -3.457 7.528 1.00 83.50 90 ARG A O 1
ATOM 723 N N . ALA A 1 91 ? -12.124 -1.855 5.989 1.00 85.56 91 ALA A N 1
ATOM 724 C CA . ALA A 1 91 ? -10.740 -1.837 5.549 1.00 85.56 91 ALA A CA 1
ATOM 725 C C . ALA A 1 91 ? -10.205 -0.406 5.486 1.00 85.56 91 ALA A C 1
ATOM 727 O O . ALA A 1 91 ? -10.829 0.496 4.932 1.00 85.56 91 ALA A O 1
ATOM 728 N N . MET A 1 92 ? -9.013 -0.194 6.034 1.00 87.25 92 MET A N 1
ATOM 729 C CA . MET A 1 92 ? -8.325 1.091 5.989 1.00 87.25 92 MET A CA 1
ATOM 730 C C . MET A 1 92 ? -6.939 0.909 5.385 1.00 87.25 92 MET A C 1
ATOM 732 O O . MET A 1 92 ? -6.222 -0.023 5.732 1.00 87.25 92 MET A O 1
ATOM 736 N N . MET A 1 93 ? -6.549 1.822 4.498 1.00 89.12 93 MET A N 1
ATOM 737 C CA . MET A 1 93 ? -5.202 1.881 3.934 1.00 89.12 93 MET A CA 1
ATOM 738 C C . MET A 1 93 ? -4.415 3.008 4.595 1.00 89.12 93 MET A C 1
ATOM 740 O O . MET A 1 93 ? -4.890 4.142 4.611 1.00 89.12 93 MET A O 1
ATOM 744 N N . THR A 1 94 ? -3.204 2.723 5.067 1.00 88.31 94 THR A N 1
ATOM 745 C CA . THR A 1 94 ? -2.294 3.708 5.664 1.00 88.31 94 THR A CA 1
ATOM 746 C C . THR A 1 94 ? -0.883 3.613 5.101 1.00 88.31 94 THR A C 1
ATOM 748 O O . THR A 1 94 ? -0.484 2.604 4.523 1.00 88.31 94 THR A O 1
ATOM 751 N N . PHE A 1 95 ? -0.100 4.669 5.309 1.00 86.69 95 PHE A N 1
ATOM 752 C CA . PHE A 1 95 ? 1.315 4.726 4.963 1.00 86.69 95 PHE A CA 1
ATOM 753 C C . PHE A 1 95 ? 2.180 4.750 6.230 1.00 86.69 95 PHE A C 1
ATOM 755 O O . PHE A 1 95 ? 1.843 5.404 7.222 1.00 86.69 95 PHE A O 1
ATOM 762 N N . GLN A 1 96 ? 3.276 3.996 6.237 1.00 84.31 96 GLN A N 1
ATOM 763 C CA . GLN A 1 96 ? 4.228 3.902 7.349 1.00 84.31 96 GLN A CA 1
ATOM 764 C C . GLN A 1 96 ? 5.619 4.415 6.952 1.00 84.31 96 GLN A C 1
ATOM 766 O O . GLN A 1 96 ? 5.860 4.761 5.799 1.00 84.31 96 GLN A O 1
ATOM 771 N N . SER A 1 97 ? 6.541 4.462 7.917 1.00 78.69 97 SER A N 1
ATOM 772 C CA . SER A 1 97 ? 7.959 4.788 7.686 1.00 78.69 97 SER A CA 1
ATOM 773 C C . SER A 1 97 ? 8.232 6.190 7.114 1.00 78.69 97 SER A C 1
ATOM 775 O O . SER A 1 97 ? 9.112 6.357 6.275 1.00 78.69 97 SER A O 1
ATOM 777 N N . ARG A 1 98 ? 7.526 7.220 7.602 1.00 80.75 98 ARG A N 1
ATOM 778 C CA . ARG A 1 98 ? 7.854 8.620 7.279 1.00 80.75 98 ARG A CA 1
ATOM 779 C C . ARG A 1 98 ? 9.182 9.053 7.902 1.00 80.75 98 ARG A C 1
ATOM 781 O O . ARG A 1 98 ? 9.447 8.761 9.069 1.00 80.75 98 ARG A O 1
ATOM 788 N N . PHE A 1 99 ? 9.987 9.799 7.150 1.00 77.69 99 PHE A N 1
ATOM 789 C CA . PHE A 1 99 ? 11.259 10.349 7.618 1.00 77.69 99 PHE A CA 1
ATOM 790 C C . PHE A 1 99 ? 11.450 11.802 7.168 1.00 77.69 99 PHE A C 1
ATOM 792 O O . PHE A 1 99 ? 11.147 12.174 6.037 1.00 77.69 99 PHE A O 1
ATOM 799 N N . GLY A 1 100 ? 12.005 12.630 8.052 1.00 81.56 100 GLY A N 1
ATOM 800 C CA . GLY A 1 100 ? 12.264 14.040 7.766 1.00 81.56 100 GLY A CA 1
ATOM 801 C C . GLY A 1 100 ? 11.053 14.953 7.988 1.00 81.56 100 GLY A C 1
ATOM 802 O O . GLY A 1 100 ? 10.080 14.585 8.639 1.00 81.56 100 GLY A O 1
ATOM 803 N N . ARG A 1 101 ? 11.169 16.197 7.508 1.00 81.00 101 ARG A N 1
ATOM 804 C CA . ARG A 1 101 ? 10.195 17.282 7.753 1.00 81.0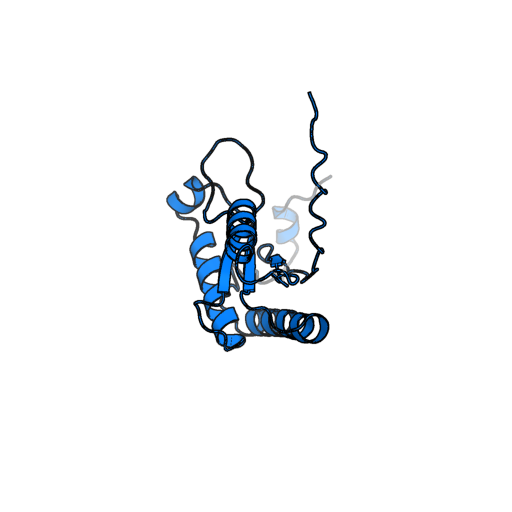0 101 ARG A CA 1
ATOM 805 C C . ARG A 1 101 ? 9.269 17.563 6.569 1.00 81.00 101 ARG A C 1
ATOM 807 O O . ARG A 1 101 ? 8.372 18.389 6.702 1.00 81.00 101 ARG A O 1
ATOM 814 N N . GLU A 1 102 ? 9.528 16.954 5.414 1.00 88.19 102 GLU A N 1
ATOM 815 C CA . GLU A 1 102 ? 8.675 17.121 4.235 1.00 88.19 102 GLU A CA 1
ATOM 816 C C . GLU A 1 102 ? 7.328 16.401 4.433 1.00 88.19 102 GLU A C 1
ATOM 818 O O . GLU A 1 102 ? 7.251 15.496 5.265 1.00 88.19 102 GLU A O 1
ATOM 823 N N . PRO A 1 103 ? 6.252 16.798 3.733 1.00 87.88 103 PRO A N 1
ATOM 824 C CA . PRO A 1 103 ? 4.986 16.077 3.788 1.00 87.88 103 PRO A CA 1
ATOM 825 C C . PRO A 1 103 ? 5.090 14.733 3.056 1.00 87.88 103 PRO A C 1
ATOM 827 O O . PRO A 1 103 ? 5.616 14.645 1.945 1.00 87.88 103 PRO A O 1
ATOM 830 N N . TRP A 1 104 ? 4.570 13.682 3.685 1.00 91.12 104 TRP A N 1
ATOM 831 C CA . TRP A 1 104 ? 4.498 12.324 3.139 1.00 91.12 104 TRP A CA 1
ATOM 832 C C . TRP A 1 104 ? 3.047 11.965 2.818 1.00 91.12 104 TRP A C 1
ATOM 834 O O . TRP A 1 104 ? 2.121 12.692 3.184 1.00 91.12 104 TRP A O 1
ATOM 844 N N . LEU A 1 105 ? 2.842 10.845 2.124 1.00 87.75 105 LEU A N 1
ATOM 845 C CA . LEU A 1 105 ? 1.497 10.332 1.878 1.00 87.75 105 LEU A CA 1
ATOM 846 C C . LEU A 1 105 ? 0.754 10.035 3.185 1.00 87.75 105 LEU A C 1
ATOM 848 O O . LEU A 1 105 ? 1.295 9.445 4.119 1.00 87.75 105 LEU A O 1
ATOM 852 N N . THR A 1 106 ? -0.514 10.425 3.205 1.00 87.56 106 THR A N 1
ATOM 853 C CA . THR A 1 106 ? -1.464 10.210 4.295 1.00 87.56 106 THR A CA 1
ATOM 854 C C . THR A 1 106 ? -2.563 9.244 3.838 1.00 87.56 106 THR A C 1
ATOM 856 O O . THR A 1 106 ? -2.796 9.117 2.632 1.00 87.56 106 THR A O 1
ATOM 859 N N . PRO A 1 107 ? -3.253 8.548 4.760 1.00 89.12 107 PRO A N 1
ATOM 860 C CA . PRO A 1 107 ? -3.176 8.649 6.225 1.00 89.12 107 PRO A CA 1
ATOM 861 C C . PRO A 1 107 ? -1.975 7.904 6.830 1.00 89.12 107 PRO A C 1
ATOM 863 O O . PRO A 1 107 ? -1.551 6.871 6.316 1.00 89.12 107 PRO A O 1
ATOM 866 N N . TYR A 1 108 ? -1.421 8.421 7.932 1.00 87.25 108 TYR A N 1
ATOM 867 C CA . TYR A 1 108 ? -0.274 7.799 8.600 1.00 87.25 108 TYR A CA 1
ATOM 868 C C . TYR A 1 108 ? -0.700 6.642 9.506 1.00 87.25 108 TYR A C 1
ATOM 870 O O . TYR A 1 108 ? -1.708 6.721 10.212 1.00 87.25 108 TYR A O 1
ATOM 878 N N . THR A 1 109 ? 0.085 5.565 9.501 1.00 83.69 109 THR A N 1
ATOM 879 C CA . THR A 1 109 ? -0.226 4.341 10.259 1.00 83.69 109 THR A CA 1
ATOM 880 C C . THR A 1 109 ? -0.199 4.587 11.770 1.00 83.69 109 THR A C 1
ATOM 882 O O . THR A 1 109 ? -1.095 4.140 12.477 1.00 83.69 109 THR A O 1
ATOM 885 N N . ASP A 1 110 ? 0.772 5.357 12.269 1.00 82.94 110 ASP A N 1
ATOM 886 C CA . ASP A 1 110 ? 0.901 5.701 13.692 1.00 82.94 110 ASP A CA 1
ATOM 887 C C . ASP A 1 110 ? -0.279 6.540 14.204 1.00 82.94 110 ASP A C 1
ATOM 889 O O . ASP A 1 110 ? -0.795 6.292 15.292 1.00 82.94 110 ASP A O 1
ATOM 893 N N . GLU A 1 111 ? -0.726 7.520 13.423 1.00 86.25 111 GLU A N 1
ATOM 894 C CA . GLU A 1 111 ? -1.876 8.366 13.763 1.00 86.25 111 GLU A CA 1
ATOM 895 C C . GLU A 1 111 ? -3.199 7.596 13.660 1.00 86.25 111 GLU A C 1
ATOM 897 O O . GLU A 1 111 ? -4.066 7.736 14.523 1.00 86.25 111 GLU A O 1
ATOM 902 N N . THR A 1 112 ? -3.331 6.721 12.661 1.00 84.19 112 THR A N 1
ATOM 903 C CA . THR A 1 112 ? -4.527 5.882 12.489 1.00 84.19 112 THR A CA 1
ATOM 904 C C . THR A 1 112 ? -4.666 4.875 13.625 1.00 84.19 112 THR A C 1
ATOM 906 O O . THR A 1 112 ? -5.751 4.737 14.181 1.00 84.19 112 THR A O 1
ATOM 909 N N . LEU A 1 113 ? -3.572 4.227 14.036 1.00 81.81 113 LEU A N 1
ATOM 910 C CA . LEU A 1 113 ? -3.581 3.310 15.177 1.00 81.81 113 LEU A CA 1
ATOM 911 C C . LEU A 1 113 ? -3.942 4.022 16.488 1.00 81.81 113 LEU A C 1
ATOM 913 O O . LEU A 1 113 ? -4.726 3.484 17.265 1.00 81.81 113 LEU A O 1
ATOM 917 N N . LYS A 1 114 ? -3.438 5.244 16.721 1.00 83.44 114 LYS A N 1
ATOM 918 C CA . LYS A 1 114 ? -3.832 6.056 17.889 1.00 83.44 114 LYS A CA 1
ATOM 919 C C . LYS A 1 114 ? -5.327 6.365 17.878 1.00 83.44 114 LYS A C 1
ATOM 921 O O . LYS A 1 114 ? -6.001 6.115 18.869 1.00 83.44 114 LYS A O 1
ATOM 926 N N . MET A 1 115 ? -5.851 6.828 16.743 1.00 82.88 115 MET A N 1
ATOM 927 C CA . MET A 1 115 ? -7.278 7.117 16.580 1.00 82.88 115 MET A CA 1
ATOM 928 C C . MET A 1 115 ? -8.154 5.871 16.789 1.00 82.88 115 MET A C 1
ATOM 930 O O . MET A 1 115 ? -9.219 5.970 17.395 1.00 82.88 115 MET A O 1
ATOM 934 N N . LEU A 1 116 ? -7.733 4.705 16.292 1.00 78.44 116 LEU A N 1
ATOM 935 C CA . LEU A 1 116 ? -8.458 3.448 16.497 1.00 78.44 116 LEU A CA 1
ATOM 936 C C . LEU A 1 116 ? -8.424 3.012 17.969 1.00 78.44 116 LEU A C 1
ATOM 938 O O . LEU A 1 116 ? -9.453 2.604 18.503 1.00 78.44 116 LEU A O 1
ATOM 942 N N . GLY A 1 117 ? -7.282 3.175 18.643 1.00 76.12 117 GLY A N 1
ATOM 943 C CA . GLY A 1 117 ? -7.152 2.917 20.078 1.00 76.12 117 GLY A CA 1
ATOM 944 C C . GLY A 1 117 ? -8.015 3.845 20.941 1.00 76.12 117 GLY A C 1
ATOM 945 O O . GLY A 1 117 ? -8.641 3.389 21.892 1.00 76.12 117 GLY A O 1
ATOM 946 N N . GLU A 1 118 ? -8.107 5.130 20.589 1.00 75.75 118 GLU A N 1
ATOM 947 C CA . GLU A 1 118 ? -8.948 6.109 21.292 1.00 75.75 118 GLU A CA 1
ATOM 948 C C . GLU A 1 118 ? -10.446 5.843 21.085 1.00 75.75 118 GLU A C 1
ATOM 950 O O . GLU A 1 118 ? -11.221 5.896 22.039 1.00 75.75 118 GLU A O 1
ATOM 955 N N . LYS A 1 119 ? -10.867 5.489 19.862 1.00 66.00 119 LYS A N 1
ATOM 956 C CA . LYS A 1 119 ? -12.267 5.131 19.569 1.00 66.00 119 LYS A 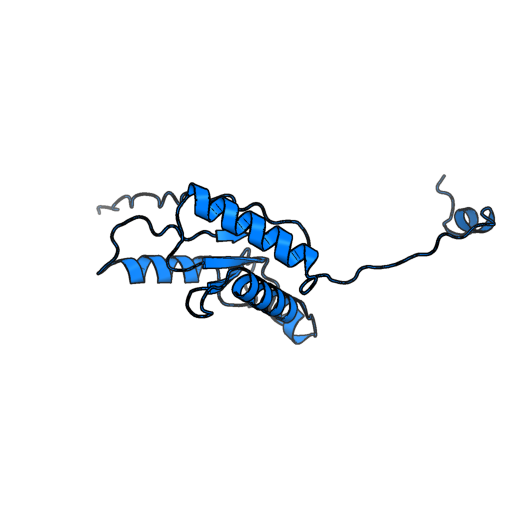CA 1
ATOM 957 C C . LYS A 1 119 ? -12.718 3.834 20.253 1.00 66.00 119 LYS A C 1
ATOM 959 O O . LYS A 1 119 ? -13.908 3.684 20.516 1.00 66.00 119 LYS A O 1
ATOM 964 N N . GLY A 1 120 ? -11.796 2.930 20.586 1.00 53.94 120 GLY A N 1
ATOM 965 C CA . GLY A 1 120 ? -12.080 1.734 21.391 1.00 53.94 120 GLY A CA 1
ATOM 966 C C . GLY A 1 120 ? -12.381 2.017 22.874 1.00 53.94 120 GLY A C 1
ATOM 967 O O . GLY A 1 120 ? -12.836 1.123 23.587 1.00 53.94 120 GLY A O 1
ATOM 968 N N . GLY A 1 121 ? -12.174 3.253 23.349 1.00 40.00 121 GLY A N 1
ATOM 969 C CA . GLY A 1 121 ? -12.173 3.609 24.773 1.00 40.00 121 GLY A CA 1
ATOM 970 C C . GLY A 1 121 ? -13.520 3.618 25.510 1.00 40.00 121 GLY A C 1
ATOM 971 O O . GLY A 1 121 ? -13.507 3.511 26.732 1.00 40.00 121 GLY A O 1
ATOM 972 N N . GLU A 1 122 ? -14.672 3.699 24.830 1.00 34.03 122 GLU A N 1
ATOM 973 C CA . GLU A 1 122 ? -15.989 3.720 25.512 1.00 34.03 122 GLU A CA 1
ATOM 974 C C . GLU A 1 122 ? -16.876 2.488 25.257 1.00 34.03 122 GLU A C 1
ATOM 976 O O . GLU A 1 122 ? -17.881 2.313 25.942 1.00 34.03 122 GLU A O 1
ATOM 981 N N . ALA A 1 123 ? -16.501 1.584 24.345 1.00 32.38 123 ALA A N 1
ATOM 982 C CA . ALA A 1 123 ? -17.287 0.372 24.073 1.00 32.38 123 ALA A CA 1
ATOM 983 C C . ALA A 1 123 ? -16.465 -0.899 23.792 1.00 32.38 123 ALA A C 1
ATOM 985 O O . ALA A 1 123 ? -17.055 -1.953 23.573 1.00 32.38 123 ALA A O 1
ATOM 986 N N . TYR A 1 124 ? -15.129 -0.843 23.800 1.00 36.44 124 TYR A N 1
ATOM 987 C CA . TYR A 1 124 ? -14.302 -1.930 23.267 1.00 36.44 124 TYR A CA 1
ATOM 988 C C . TYR A 1 124 ? -13.000 -2.102 24.074 1.00 36.44 124 TYR A C 1
ATOM 990 O O . TYR A 1 124 ? -11.895 -1.871 23.602 1.00 36.44 124 TYR A O 1
ATOM 998 N N . SER A 1 125 ? -13.123 -2.498 25.347 1.00 24.42 125 SER A N 1
ATOM 999 C CA . SER A 1 125 ? -11.985 -2.848 26.228 1.00 24.42 125 SER A CA 1
ATOM 1000 C C . SER A 1 125 ? -11.516 -4.306 26.078 1.00 24.42 125 SER A C 1
ATOM 1002 O O . SER A 1 125 ? -11.111 -4.936 27.053 1.00 24.42 125 SER A O 1
ATOM 1004 N N . GLY A 1 126 ? -11.586 -4.855 24.870 1.00 28.28 126 GLY A N 1
ATOM 1005 C CA . GLY A 1 126 ? -10.985 -6.138 24.519 1.00 28.28 126 GLY A CA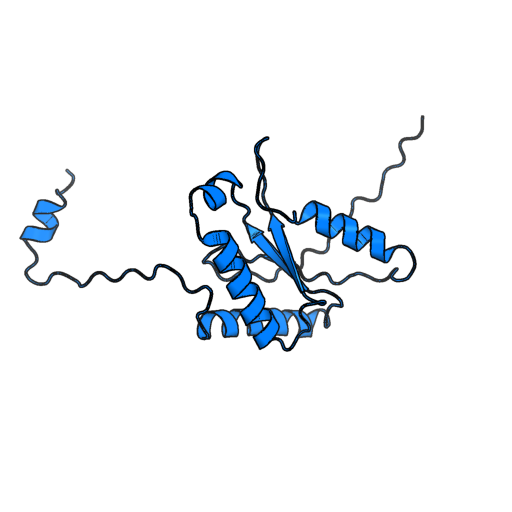 1
ATOM 1006 C C . GLY A 1 126 ? -10.072 -5.907 23.332 1.00 28.28 126 GLY A C 1
ATOM 1007 O O . GLY A 1 126 ? -10.481 -5.216 22.406 1.00 28.28 126 GLY A O 1
ATOM 1008 N N . ASP A 1 127 ? -8.842 -6.410 23.419 1.00 30.23 127 ASP A N 1
ATOM 1009 C CA . ASP A 1 127 ? -7.847 -6.506 22.349 1.00 30.23 127 ASP A CA 1
ATOM 1010 C C . ASP A 1 127 ? -8.434 -6.252 20.956 1.00 30.23 127 ASP A C 1
ATOM 1012 O O . ASP A 1 127 ? -9.053 -7.142 20.385 1.00 30.23 127 ASP A O 1
ATOM 1016 N N . LEU A 1 128 ? -8.261 -5.041 20.412 1.00 30.00 128 LEU A N 1
ATOM 1017 C CA . LEU A 1 128 ? -8.482 -4.803 18.987 1.00 30.00 128 LEU A CA 1
ATOM 1018 C C . LEU A 1 128 ? -7.468 -5.694 18.259 1.00 30.00 128 LEU A C 1
ATOM 1020 O O . LEU A 1 128 ? -6.277 -5.358 18.283 1.00 30.00 128 LEU A O 1
ATOM 1024 N N . PRO A 1 129 ? -7.866 -6.795 17.592 1.00 34.78 129 PRO A N 1
ATOM 1025 C CA . PRO A 1 129 ? -6.956 -7.509 16.725 1.00 34.78 129 PRO A CA 1
ATOM 1026 C C . PRO A 1 129 ? -6.900 -6.689 15.438 1.00 34.78 129 PRO A C 1
ATOM 1028 O O . PRO A 1 129 ? -7.475 -7.045 14.423 1.00 34.78 129 PRO A O 1
ATOM 1031 N N . GLY A 1 130 ? -6.275 -5.513 15.480 1.00 38.81 130 GLY A N 1
ATOM 1032 C CA . GLY A 1 130 ? -5.950 -4.782 14.269 1.00 38.81 130 GLY A CA 1
ATOM 1033 C C . GLY A 1 130 ? -4.870 -5.578 13.556 1.00 38.81 130 GLY A C 1
ATOM 1034 O O . GLY A 1 130 ? -3.692 -5.430 13.878 1.00 38.81 130 GLY A O 1
ATOM 1035 N N . LEU A 1 131 ? -5.252 -6.463 12.634 1.00 44.06 131 LEU A N 1
ATOM 1036 C CA . LEU A 1 131 ? -4.270 -7.146 11.808 1.00 44.06 131 LEU A CA 1
ATOM 1037 C C . LEU A 1 131 ? -3.640 -6.098 10.889 1.00 44.06 131 LEU A C 1
ATOM 1039 O O . LEU A 1 131 ? -4.273 -5.617 9.949 1.00 44.06 131 LEU A O 1
ATOM 1043 N N . CYS A 1 132 ? -2.404 -5.720 11.204 1.00 50.34 132 CYS A N 1
ATOM 1044 C CA . CYS A 1 132 ? -1.592 -4.867 10.357 1.00 50.34 132 CYS A CA 1
ATOM 1045 C C . CYS A 1 132 ? -0.869 -5.758 9.349 1.00 50.34 132 CYS A C 1
ATOM 1047 O O . CYS A 1 132 ? 0.154 -6.365 9.661 1.00 50.34 132 CYS A O 1
ATOM 1049 N N . CYS A 1 133 ? -1.399 -5.854 8.134 1.00 52.22 133 CYS A N 1
ATOM 1050 C CA . CYS A 1 133 ? -0.665 -6.492 7.050 1.00 52.22 133 CYS A CA 1
ATOM 1051 C C . CYS A 1 133 ? 0.307 -5.461 6.475 1.00 52.22 133 CYS A C 1
ATOM 1053 O O . CYS A 1 133 ? -0.106 -4.481 5.848 1.00 52.22 133 CYS A O 1
ATOM 1055 N N . GLY A 1 134 ? 1.602 -5.659 6.730 1.00 48.84 134 GLY A N 1
ATOM 1056 C CA . GLY A 1 134 ? 2.665 -4.864 6.129 1.00 48.84 134 GLY A CA 1
ATOM 1057 C C . GLY A 1 134 ? 2.828 -5.224 4.659 1.00 48.84 134 GLY A C 1
ATOM 1058 O O . GLY A 1 134 ? 3.489 -6.202 4.328 1.00 48.84 134 GLY A O 1
ATOM 1059 N N . LEU A 1 135 ? 2.252 -4.427 3.767 1.00 54.59 135 LEU A N 1
ATOM 1060 C CA . LEU A 1 135 ? 2.435 -4.552 2.327 1.00 54.59 135 LEU A CA 1
ATOM 1061 C C . LEU A 1 135 ? 3.650 -3.709 1.926 1.00 54.59 135 LEU A C 1
ATOM 1063 O O . LEU A 1 135 ? 3.548 -2.558 1.498 1.00 54.59 135 LEU A O 1
ATOM 1067 N N . SER A 1 136 ? 4.841 -4.282 2.115 1.00 39.97 136 SER A N 1
ATOM 1068 C CA . SER A 1 136 ? 6.055 -3.722 1.523 1.00 39.97 136 SER A CA 1
ATOM 1069 C C . SER A 1 136 ? 5.973 -3.918 0.012 1.00 39.97 136 SER A C 1
ATOM 1071 O O . SER A 1 136 ? 5.768 -5.035 -0.461 1.00 39.97 136 SER A O 1
ATOM 1073 N N . GLY A 1 137 ? 6.076 -2.830 -0.752 1.00 43.06 137 GLY A N 1
ATOM 1074 C CA . GLY A 1 137 ? 5.959 -2.860 -2.209 1.00 43.06 137 GLY A CA 1
ATOM 1075 C C . GLY A 1 137 ? 6.768 -4.000 -2.835 1.00 43.06 137 GLY A C 1
ATOM 1076 O O . GLY A 1 137 ? 7.921 -4.237 -2.483 1.00 43.06 137 GLY A O 1
ATOM 1077 N N . ASN A 1 138 ? 6.131 -4.714 -3.757 1.00 36.91 138 ASN A N 1
ATOM 1078 C CA . ASN A 1 138 ? 6.679 -5.826 -4.524 1.00 36.91 138 ASN A CA 1
ATOM 1079 C C . ASN A 1 138 ? 7.354 -6.996 -3.758 1.00 36.91 138 ASN A C 1
ATOM 1081 O O . ASN A 1 138 ? 8.060 -7.812 -4.359 1.00 36.91 138 ASN A O 1
ATOM 1085 N N . ALA A 1 139 ? 7.144 -7.132 -2.454 1.00 35.88 139 ALA A N 1
ATOM 1086 C CA . ALA A 1 139 ? 7.579 -8.297 -1.698 1.00 35.88 139 ALA A CA 1
ATOM 1087 C C . ALA A 1 139 ? 6.391 -8.785 -0.878 1.00 35.88 139 ALA A C 1
ATOM 1089 O O . ALA A 1 139 ? 5.789 -8.000 -0.152 1.00 35.88 139 ALA A O 1
ATOM 1090 N N . GLY A 1 140 ? 6.021 -10.060 -1.034 1.00 36.25 140 GLY A N 1
ATOM 1091 C CA . GLY A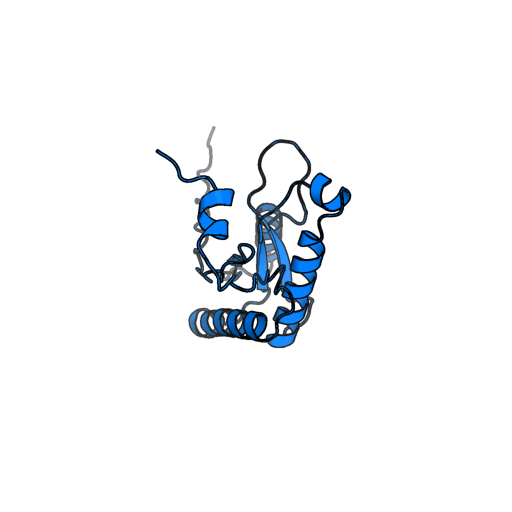 1 140 ? 4.957 -10.681 -0.245 1.00 36.25 140 GLY A CA 1
ATOM 1092 C C . GLY A 1 140 ? 5.118 -10.317 1.230 1.00 36.25 140 GLY A C 1
ATOM 1093 O O . GLY A 1 140 ? 6.127 -10.659 1.845 1.00 36.25 140 GLY A O 1
ATOM 1094 N N . GLY A 1 141 ? 4.168 -9.539 1.743 1.00 38.72 141 GLY A N 1
ATOM 1095 C CA . GLY A 1 141 ? 4.186 -9.049 3.110 1.00 38.72 141 GLY A CA 1
ATOM 1096 C C . GLY A 1 141 ? 3.948 -10.191 4.084 1.00 38.72 141 GLY A C 1
ATOM 1097 O O . GLY A 1 141 ? 2.988 -10.948 3.926 1.00 38.72 141 GLY A O 1
ATOM 1098 N N . ASP A 1 142 ? 4.811 -10.310 5.088 1.00 40.19 142 ASP A N 1
ATOM 1099 C CA . ASP A 1 142 ? 4.568 -11.189 6.225 1.00 40.19 142 ASP A CA 1
ATOM 1100 C C . ASP A 1 142 ? 3.462 -10.571 7.092 1.00 40.19 142 ASP A C 1
ATOM 1102 O O . ASP A 1 142 ? 3.544 -9.410 7.504 1.00 40.19 142 ASP A O 1
ATOM 1106 N N . CYS A 1 143 ? 2.400 -11.333 7.344 1.00 40.38 143 CYS A N 1
ATOM 1107 C CA . CYS A 1 143 ? 1.302 -10.940 8.227 1.00 40.38 143 CYS A CA 1
ATOM 1108 C C . CYS A 1 143 ? 1.692 -11.250 9.678 1.00 40.38 143 CYS A C 1
ATOM 1110 O O . CYS A 1 143 ? 0.993 -11.976 10.383 1.00 40.38 143 CYS A O 1
ATOM 1112 N N . GLY A 1 144 ? 2.845 -10.734 10.105 1.00 32.97 144 GLY A N 1
ATOM 1113 C CA . GLY A 1 144 ? 3.311 -10.833 11.478 1.00 32.97 144 GLY A CA 1
ATOM 1114 C C . GLY A 1 144 ? 2.491 -9.901 12.361 1.00 32.97 144 GLY A C 1
ATOM 1115 O O . GLY A 1 144 ? 2.707 -8.691 12.365 1.00 32.97 144 GLY A O 1
ATOM 1116 N N . ALA A 1 145 ? 1.540 -10.458 13.109 1.00 34.22 145 ALA A N 1
ATOM 1117 C CA . ALA A 1 145 ? 0.901 -9.757 14.210 1.00 34.22 145 ALA A CA 1
ATOM 1118 C C . ALA A 1 145 ? 1.953 -9.507 15.304 1.00 34.22 145 ALA A C 1
ATOM 1120 O O . ALA A 1 145 ? 2.239 -10.387 16.110 1.00 34.22 145 ALA A O 1
ATOM 1121 N N . GLU A 1 146 ? 2.554 -8.318 15.331 1.00 30.12 146 GLU A N 1
ATOM 1122 C CA . GLU A 1 146 ? 3.275 -7.838 16.511 1.00 30.12 146 GLU A CA 1
ATOM 1123 C C . GLU A 1 146 ? 2.217 -7.371 17.527 1.00 30.12 146 GLU A C 1
ATOM 1125 O O . GLU A 1 146 ? 1.542 -6.366 17.277 1.00 30.12 146 GLU A O 1
ATOM 1130 N N . PRO A 1 147 ? 2.011 -8.069 18.662 1.00 32.12 147 PRO A N 1
ATOM 1131 C CA . PRO A 1 147 ? 1.149 -7.561 19.713 1.00 32.12 147 PRO A CA 1
ATOM 1132 C C . PRO A 1 147 ? 1.778 -6.275 20.245 1.00 32.12 147 PRO A C 1
ATOM 1134 O O . PRO A 1 147 ? 2.820 -6.294 20.907 1.00 32.12 147 PRO A O 1
ATOM 1137 N N . GLY A 1 148 ? 1.144 -5.149 19.923 1.00 31.42 148 GLY A N 1
ATOM 1138 C CA . GLY A 1 148 ? 1.507 -3.828 20.408 1.00 31.42 148 GLY A CA 1
ATOM 1139 C C . GLY A 1 148 ? 1.485 -3.802 21.932 1.00 31.42 148 GLY A C 1
ATOM 1140 O O . GLY A 1 148 ? 0.469 -3.505 22.553 1.00 31.42 148 GLY A O 1
ATOM 1141 N N . SER A 1 149 ? 2.624 -4.089 22.554 1.00 26.59 149 SER A N 1
ATOM 1142 C CA . SER A 1 149 ? 2.838 -3.822 23.967 1.00 26.59 149 SER A CA 1
ATOM 1143 C C . SER A 1 149 ? 3.028 -2.316 24.122 1.00 26.59 149 SER A C 1
ATOM 1145 O O . SER A 1 149 ? 4.136 -1.787 24.079 1.00 26.59 149 SER A O 1
ATOM 1147 N N . LEU A 1 150 ? 1.908 -1.605 24.282 1.00 32.12 150 LEU A N 1
ATOM 1148 C CA . LEU A 1 150 ? 1.899 -0.230 24.773 1.00 32.12 150 LEU A CA 1
ATOM 1149 C C . LEU A 1 150 ? 2.728 -0.184 26.072 1.00 32.12 150 LEU A C 1
ATOM 1151 O O . LEU A 1 150 ? 2.417 -0.924 27.016 1.00 32.12 150 LEU A O 1
ATOM 1155 N N . PRO A 1 151 ? 3.781 0.649 26.170 1.00 27.08 151 PRO A N 1
ATOM 1156 C CA . PRO A 1 151 ? 4.487 0.813 27.427 1.00 27.08 151 PRO A CA 1
ATOM 1157 C C . PRO A 1 151 ? 3.500 1.395 28.438 1.00 27.08 151 PRO A C 1
ATOM 1159 O O . PRO A 1 151 ? 3.007 2.511 28.269 1.00 27.08 151 PRO A O 1
ATOM 1162 N N . ARG A 1 152 ? 3.187 0.620 29.487 1.00 30.84 152 ARG A N 1
ATOM 1163 C CA . ARG A 1 152 ? 2.394 1.088 30.630 1.00 30.84 152 ARG A CA 1
ATOM 1164 C C . ARG A 1 152 ? 2.987 2.410 31.098 1.00 30.84 152 ARG A C 1
ATOM 1166 O O . ARG A 1 152 ? 4.152 2.458 31.496 1.00 30.84 152 ARG A O 1
ATOM 1173 N N . GLY A 1 153 ? 2.185 3.469 31.010 1.00 29.36 153 GLY A N 1
ATOM 1174 C CA . GLY A 1 153 ? 2.577 4.812 31.401 1.00 29.36 153 GLY A CA 1
ATOM 1175 C C . GLY A 1 153 ? 3.178 4.803 32.800 1.00 29.36 153 GLY A C 1
ATOM 1176 O O . GLY A 1 153 ? 2.505 4.483 33.781 1.00 29.36 153 GLY A O 1
ATOM 1177 N N . ARG A 1 154 ? 4.459 5.160 32.896 1.00 29.69 154 ARG A N 1
ATOM 1178 C CA . ARG A 1 154 ? 5.043 5.563 34.169 1.00 29.69 154 ARG A CA 1
ATOM 1179 C C . ARG A 1 154 ? 4.498 6.962 34.442 1.00 29.69 154 ARG A C 1
ATOM 1181 O O . ARG A 1 154 ? 4.851 7.904 33.737 1.00 29.69 154 ARG A O 1
ATOM 1188 N N . ARG A 1 155 ? 3.590 7.070 35.416 1.00 30.69 155 ARG A N 1
ATOM 1189 C CA . ARG A 1 155 ? 3.196 8.349 36.018 1.00 30.69 155 ARG A CA 1
ATOM 1190 C C . ARG A 1 155 ? 4.476 9.088 36.414 1.00 30.69 155 ARG A C 1
ATOM 1192 O O . ARG A 1 155 ? 5.251 8.566 37.211 1.00 30.69 155 ARG A O 1
ATOM 1199 N N . ALA A 1 156 ? 4.706 10.258 35.830 1.00 30.58 156 ALA A N 1
ATOM 1200 C CA . ALA A 1 156 ? 5.625 11.227 36.400 1.00 30.58 156 ALA A CA 1
ATOM 1201 C C . ALA A 1 156 ? 4.874 11.909 37.549 1.00 30.58 156 ALA A C 1
ATOM 1203 O O . ALA A 1 156 ? 3.959 12.699 37.325 1.00 30.58 156 ALA A O 1
ATOM 1204 N N . GLU A 1 157 ? 5.195 11.495 38.769 1.00 26.88 157 GLU A N 1
ATOM 1205 C CA . GLU A 1 157 ? 4.939 12.263 39.979 1.00 26.88 157 GLU A CA 1
ATOM 1206 C C . GLU A 1 157 ? 6.031 13.337 40.112 1.00 26.88 157 GLU A C 1
ATOM 1208 O O . GLU A 1 157 ? 7.213 12.997 40.071 1.00 26.88 157 GLU A O 1
ATOM 1213 N N . ILE A 1 158 ? 5.565 14.577 40.327 1.00 34.09 158 ILE A N 1
ATOM 1214 C CA . ILE A 1 158 ? 6.243 15.771 40.880 1.00 34.09 158 ILE A CA 1
ATOM 1215 C C . ILE A 1 158 ? 7.235 16.497 39.959 1.00 34.09 158 ILE A C 1
ATOM 1217 O O . ILE A 1 158 ? 8.313 15.953 39.638 1.00 34.09 158 ILE A O 1
#

Organism: Raoultella planticola (NCBI:txid575)